Protein AF-A0A0D0CU64-F1 (afdb_monomer_lite)

Radius of gyration: 20.74 Å; chains: 1; bounding box: 41×48×49 Å

Sequence (141 aa):
MIINEVIQERYGKKAGTKEALSVYQKVVQQVVKNLMEEEWDEAEYTAAKWNLDCGPPNEVKARNAARYGQKVFCKFAQEMWRACGMQVVIMAGWKQEDSNTDNKCYYPSQQSGTSNLNNGSVMHQTSAATSSTPVDPPKTR

Organism: NCBI:txid930991

pLDDT: mean 70.62, std 20.49, range [29.77, 93.81]

Structure (mmCIF, N/CA/C/O backbone):
data_AF-A0A0D0CU64-F1
#
_entry.id   AF-A0A0D0CU64-F1
#
loop_
_atom_site.group_PDB
_atom_site.id
_atom_site.type_symbol
_atom_site.label_atom_id
_atom_site.label_alt_id
_atom_site.label_comp_id
_atom_site.label_asym_id
_atom_site.label_entity_id
_atom_site.label_seq_id
_atom_site.pdbx_PDB_ins_code
_atom_site.Cartn_x
_atom_site.Cartn_y
_atom_site.Cartn_z
_atom_site.occupancy
_atom_site.B_iso_or_equiv
_atom_site.auth_seq_id
_atom_site.auth_comp_id
_atom_site.auth_asym_id
_atom_site.auth_atom_id
_atom_site.pdbx_PDB_model_num
ATOM 1 N N . MET A 1 1 ? -2.554 10.862 16.026 1.00 68.44 1 MET A N 1
ATOM 2 C CA . MET A 1 1 ? -2.814 9.489 16.551 1.00 68.44 1 MET A CA 1
ATOM 3 C C . MET A 1 1 ? -1.916 8.460 15.853 1.00 68.44 1 MET A C 1
ATOM 5 O O . MET A 1 1 ? -1.847 8.486 14.630 1.00 68.44 1 MET A O 1
ATOM 9 N N . ILE A 1 2 ? -1.230 7.556 16.573 1.00 84.44 2 ILE A N 1
ATOM 10 C CA . ILE A 1 2 ? -0.277 6.596 15.970 1.00 84.44 2 ILE A CA 1
ATOM 11 C C . ILE A 1 2 ? -0.955 5.236 15.728 1.00 84.44 2 ILE A C 1
ATOM 13 O O . ILE A 1 2 ? -1.425 4.577 16.651 1.00 84.44 2 ILE A O 1
ATOM 17 N N . ILE A 1 3 ? -0.980 4.772 14.473 1.00 88.81 3 ILE A N 1
ATOM 18 C CA . ILE A 1 3 ? -1.693 3.545 14.051 1.00 88.81 3 ILE A CA 1
ATOM 19 C C . ILE A 1 3 ? -1.299 2.308 14.875 1.00 88.81 3 ILE A C 1
ATOM 21 O O . ILE A 1 3 ? -2.159 1.507 15.237 1.00 88.81 3 ILE A O 1
ATOM 25 N N . ASN A 1 4 ? -0.010 2.148 15.188 1.00 89.50 4 ASN A N 1
ATOM 26 C CA . ASN A 1 4 ? 0.478 1.001 15.957 1.00 89.50 4 ASN A CA 1
ATOM 27 C C . ASN A 1 4 ? -0.039 0.991 17.402 1.00 89.50 4 ASN A C 1
ATOM 29 O O . ASN A 1 4 ? -0.332 -0.085 17.919 1.00 89.50 4 ASN A O 1
ATOM 33 N N . GLU A 1 5 ? -0.204 2.161 18.022 1.00 89.88 5 GLU A N 1
ATOM 34 C CA . GLU A 1 5 ? -0.788 2.283 19.363 1.00 89.88 5 GLU A CA 1
ATOM 35 C C . GLU A 1 5 ? -2.251 1.846 19.332 1.00 89.88 5 GLU A C 1
ATOM 37 O O . GLU A 1 5 ? -2.658 0.987 20.105 1.00 89.88 5 GLU A O 1
ATOM 42 N N . VAL A 1 6 ? -3.015 2.302 18.335 1.00 88.88 6 VAL A N 1
ATOM 43 C CA . VAL A 1 6 ? -4.424 1.911 18.173 1.00 88.88 6 VAL A CA 1
ATOM 44 C C . VAL A 1 6 ? -4.576 0.405 17.924 1.00 88.88 6 VAL A C 1
ATOM 46 O O . VAL A 1 6 ? -5.511 -0.220 18.430 1.00 88.88 6 VAL A O 1
ATOM 49 N N . ILE A 1 7 ? -3.667 -0.205 17.158 1.00 91.94 7 ILE A N 1
ATOM 50 C CA . ILE A 1 7 ? -3.645 -1.660 16.938 1.00 91.94 7 ILE A CA 1
ATOM 51 C C . ILE A 1 7 ? -3.377 -2.404 18.253 1.00 91.94 7 ILE A C 1
ATOM 53 O O . ILE A 1 7 ? -4.038 -3.408 18.538 1.00 91.94 7 ILE A O 1
ATOM 57 N N . GLN A 1 8 ? -2.440 -1.916 19.061 1.00 91.62 8 GLN A N 1
ATOM 58 C CA . GLN A 1 8 ? -2.103 -2.535 20.335 1.00 91.62 8 GLN A CA 1
ATOM 59 C C . GLN A 1 8 ? -3.229 -2.369 21.363 1.00 91.62 8 GLN A C 1
ATOM 61 O O . GLN A 1 8 ? -3.647 -3.356 21.960 1.00 91.62 8 GLN A O 1
ATOM 66 N N . GLU A 1 9 ? -3.770 -1.166 21.525 1.00 91.81 9 GLU A N 1
ATOM 67 C CA . GLU A 1 9 ? -4.800 -0.853 22.520 1.00 91.81 9 GLU A CA 1
ATOM 68 C C . GLU A 1 9 ? -6.148 -1.501 22.206 1.00 91.81 9 GLU A C 1
ATOM 70 O O . GLU A 1 9 ? -6.787 -2.073 23.086 1.00 91.81 9 GLU A O 1
ATOM 75 N N . ARG A 1 10 ? -6.600 -1.436 20.947 1.00 89.56 10 ARG A N 1
ATOM 76 C CA . ARG A 1 10 ? -7.947 -1.908 20.583 1.00 89.56 10 ARG A CA 1
ATOM 77 C C . ARG A 1 10 ? -8.001 -3.374 20.195 1.00 89.56 10 ARG A C 1
ATOM 79 O O . ARG A 1 10 ? -9.066 -3.980 20.272 1.00 89.56 10 ARG A O 1
ATOM 86 N N . TYR A 1 11 ? -6.889 -3.927 19.723 1.00 89.88 11 TYR A N 1
ATOM 87 C CA . TYR A 1 11 ? -6.857 -5.288 19.195 1.00 89.88 11 TYR A CA 1
ATOM 88 C C . TYR A 1 11 ? -5.847 -6.190 19.908 1.00 89.88 11 TYR A C 1
ATOM 90 O O . TYR A 1 11 ? -5.788 -7.372 19.574 1.00 89.88 11 TYR A O 1
ATOM 98 N N . GLY A 1 12 ? -5.059 -5.676 20.861 1.00 91.06 12 GLY A N 1
ATOM 99 C CA . GLY A 1 12 ? -4.073 -6.463 21.613 1.00 91.06 12 GLY A CA 1
ATOM 100 C C . GLY A 1 12 ? -2.927 -6.996 20.752 1.00 91.06 12 GLY A C 1
ATOM 101 O O . GLY A 1 12 ? -2.254 -7.953 21.129 1.00 91.06 12 GLY A O 1
ATOM 102 N N . LYS A 1 13 ? -2.728 -6.432 19.556 1.00 93.19 13 LYS A N 1
ATOM 103 C CA . LYS A 1 13 ? -1.789 -6.955 18.560 1.00 93.19 13 LYS A CA 1
ATOM 104 C C . LYS A 1 13 ? -0.493 -6.165 18.596 1.00 93.19 13 LYS A C 1
ATOM 106 O O . LYS A 1 13 ? -0.497 -4.943 18.489 1.00 93.19 13 LYS A O 1
ATOM 111 N N . LYS A 1 14 ? 0.627 -6.873 18.718 1.00 91.44 14 LYS A N 1
ATOM 112 C CA . LYS A 1 14 ? 1.954 -6.257 18.746 1.00 91.44 14 LYS A CA 1
ATOM 113 C C . LYS A 1 14 ? 2.334 -5.736 17.358 1.00 91.44 14 LYS A C 1
ATOM 115 O O . LYS A 1 14 ? 2.158 -6.431 16.359 1.00 91.44 14 LYS A O 1
ATOM 120 N N . ALA A 1 15 ? 2.900 -4.534 17.299 1.00 86.12 15 ALA A N 1
ATOM 121 C CA . ALA A 1 15 ? 3.424 -3.979 16.057 1.00 86.12 15 ALA A CA 1
ATOM 122 C C . ALA A 1 15 ? 4.458 -4.920 15.406 1.00 86.12 15 ALA A C 1
ATOM 124 O O . ALA A 1 15 ? 5.250 -5.574 16.088 1.00 86.12 15 ALA A O 1
ATOM 125 N N . GLY A 1 16 ? 4.440 -4.990 14.074 1.00 84.06 16 GLY A N 1
ATOM 126 C CA . GLY A 1 16 ? 5.365 -5.819 13.295 1.00 84.06 16 GLY A CA 1
ATOM 127 C C . GLY A 1 16 ? 4.988 -7.300 13.176 1.00 84.06 16 GLY A C 1
ATOM 128 O O . GLY A 1 16 ? 5.715 -8.042 12.520 1.00 84.06 16 GLY A O 1
ATOM 129 N N . THR A 1 17 ? 3.866 -7.751 13.752 1.00 91.00 17 THR A N 1
ATOM 130 C CA . THR A 1 17 ? 3.394 -9.135 13.575 1.00 91.00 17 THR A CA 1
ATOM 131 C C . THR A 1 17 ? 2.384 -9.277 12.432 1.00 91.00 17 THR A C 1
ATOM 133 O O . THR A 1 17 ? 1.759 -8.312 11.978 1.00 91.00 17 THR A O 1
ATOM 136 N N . LYS A 1 18 ? 2.189 -10.514 11.959 1.00 91.50 18 LYS A N 1
ATOM 137 C CA . LYS A 1 18 ? 1.219 -10.834 10.898 1.00 91.50 18 LYS A CA 1
ATOM 138 C C . LYS A 1 18 ? -0.217 -10.518 11.331 1.00 91.50 18 LYS A C 1
ATOM 140 O O . LYS A 1 18 ? -1.047 -10.090 10.530 1.00 91.50 18 LYS A O 1
ATOM 145 N N . GLU A 1 19 ? -0.505 -10.687 12.613 1.00 90.69 19 GLU A N 1
ATOM 146 C CA . GLU A 1 19 ? -1.797 -10.395 13.215 1.00 90.69 19 GLU A CA 1
ATOM 147 C C . GLU A 1 19 ? -2.071 -8.890 13.195 1.00 90.69 19 GLU A C 1
ATOM 149 O O . GLU A 1 19 ? -3.197 -8.501 12.875 1.00 90.69 19 GLU A O 1
ATOM 154 N N . ALA A 1 20 ? -1.071 -8.041 13.462 1.00 89.88 20 ALA A N 1
ATOM 155 C CA . ALA A 1 20 ? -1.198 -6.587 13.339 1.00 89.88 20 ALA A CA 1
ATOM 156 C C . ALA A 1 20 ? -1.479 -6.158 11.892 1.00 89.88 20 ALA A C 1
ATOM 158 O O . ALA A 1 20 ? -2.386 -5.359 11.656 1.00 89.88 20 ALA A O 1
ATOM 159 N N . LEU A 1 21 ? -0.797 -6.763 10.912 1.00 90.81 21 LEU A N 1
ATOM 160 C CA . LEU A 1 21 ? -1.059 -6.503 9.490 1.00 90.81 21 LEU A CA 1
ATOM 161 C C . LEU A 1 21 ? -2.512 -6.803 9.096 1.00 90.81 21 LEU A C 1
ATOM 163 O O . LEU A 1 21 ? -3.104 -6.039 8.338 1.00 90.81 21 LEU A O 1
ATOM 167 N N . SER A 1 22 ? -3.121 -7.858 9.653 1.00 91.38 22 SER A N 1
ATOM 168 C CA . SER A 1 22 ? -4.514 -8.219 9.334 1.00 91.38 22 SER A CA 1
ATOM 169 C C . SER A 1 22 ? -5.556 -7.163 9.739 1.00 91.38 22 SER A C 1
ATOM 171 O O . SER A 1 22 ? -6.641 -7.136 9.167 1.00 91.38 22 SER A O 1
ATOM 173 N N . VAL A 1 23 ? -5.253 -6.293 10.712 1.00 93.81 23 VAL A N 1
ATOM 174 C CA . VAL A 1 23 ? -6.162 -5.216 11.169 1.00 93.81 23 VAL A CA 1
ATOM 175 C C . VAL A 1 23 ? -5.706 -3.824 10.755 1.00 93.81 23 VAL A C 1
ATOM 177 O O . VAL A 1 23 ? -6.462 -2.869 10.919 1.00 93.81 23 VAL A O 1
ATOM 180 N N . TYR A 1 24 ? -4.504 -3.704 10.192 1.00 91.00 24 TYR A N 1
ATOM 181 C CA . TYR A 1 24 ? -3.872 -2.429 9.878 1.00 91.00 24 TYR A CA 1
ATOM 182 C C . TYR A 1 24 ? -4.762 -1.534 9.011 1.00 91.00 24 TYR A C 1
ATOM 184 O O . TYR A 1 24 ? -5.063 -0.411 9.399 1.00 91.00 24 TYR A O 1
ATOM 192 N N . GLN A 1 25 ? -5.267 -2.052 7.886 1.00 91.38 25 GLN A N 1
ATOM 193 C CA . GLN A 1 25 ? -6.109 -1.269 6.971 1.00 91.38 25 GLN A CA 1
ATOM 194 C C . GLN A 1 25 ? -7.382 -0.741 7.640 1.00 91.38 25 GLN A C 1
ATOM 196 O O . GLN A 1 25 ? -7.753 0.410 7.432 1.00 91.38 25 GLN A O 1
ATOM 201 N N . LYS A 1 26 ? -8.022 -1.555 8.488 1.00 93.00 26 LYS A N 1
ATOM 202 C CA . LYS A 1 26 ? -9.220 -1.150 9.232 1.00 93.00 26 LYS A CA 1
ATOM 203 C C . LYS A 1 26 ? -8.912 -0.012 10.205 1.00 93.00 26 LYS A C 1
ATOM 205 O O . LYS A 1 26 ? -9.686 0.933 10.314 1.00 93.00 26 LYS A O 1
ATOM 210 N N . VAL A 1 27 ? -7.779 -0.099 10.900 1.00 92.44 27 VAL A N 1
ATOM 211 C CA . VAL A 1 27 ? -7.341 0.944 11.834 1.00 92.44 27 VAL A CA 1
ATOM 212 C C . VAL A 1 27 ? -6.987 2.228 11.098 1.00 92.44 27 VAL A C 1
ATOM 214 O O . VAL A 1 27 ? -7.432 3.288 11.519 1.00 92.44 27 VAL A O 1
ATOM 217 N N . VAL A 1 28 ? -6.266 2.142 9.978 1.00 91.06 28 VAL A N 1
ATOM 218 C CA . VAL A 1 28 ? -5.961 3.305 9.133 1.00 91.06 28 VAL A CA 1
ATOM 219 C C . VAL A 1 28 ? -7.244 4.006 8.703 1.00 91.06 28 VAL A C 1
ATOM 221 O O . VAL A 1 28 ? -7.371 5.203 8.918 1.00 91.06 28 VAL A O 1
ATOM 224 N N . GLN A 1 29 ? -8.227 3.272 8.177 1.00 90.69 29 GLN A N 1
ATOM 225 C CA . GLN A 1 29 ? -9.513 3.852 7.772 1.00 90.69 29 GLN A CA 1
ATOM 226 C C . GLN A 1 29 ? -10.231 4.552 8.931 1.00 90.69 29 GLN A C 1
ATOM 228 O O . GLN A 1 29 ? -10.804 5.622 8.749 1.00 90.69 29 GLN A O 1
ATOM 233 N N . GLN A 1 30 ? -10.194 3.960 10.126 1.00 90.75 30 GLN A N 1
ATOM 234 C CA . GLN A 1 30 ? -10.794 4.558 11.313 1.00 90.75 30 GLN A CA 1
ATOM 235 C C . GLN A 1 30 ? -10.070 5.839 11.746 1.00 90.75 30 GLN A C 1
ATOM 237 O O . GLN A 1 30 ? -10.736 6.809 12.090 1.00 90.75 30 GLN A O 1
ATOM 242 N N . VAL A 1 31 ? -8.734 5.829 11.751 1.00 88.75 31 VAL A N 1
ATOM 243 C CA . VAL A 1 31 ? -7.903 6.998 12.078 1.00 88.75 31 VAL A CA 1
ATOM 244 C C . VAL A 1 31 ? -8.227 8.122 11.104 1.00 88.75 31 VAL A C 1
ATOM 246 O O . VAL A 1 31 ? -8.671 9.177 11.529 1.00 88.75 31 VAL A O 1
ATOM 249 N N . VAL A 1 32 ? -8.106 7.835 9.807 1.00 88.56 32 VAL A N 1
ATOM 250 C CA . VAL A 1 32 ? -8.313 8.770 8.696 1.00 88.56 32 VAL A CA 1
ATOM 251 C C . VAL A 1 32 ? -9.696 9.422 8.735 1.00 88.56 32 VAL A C 1
ATOM 253 O O . VAL A 1 32 ? -9.823 10.616 8.496 1.00 88.56 32 VAL A O 1
ATOM 256 N N . LYS A 1 33 ? -10.742 8.663 9.081 1.00 88.50 33 LYS A N 1
ATOM 257 C CA . LYS A 1 33 ? -12.112 9.188 9.172 1.00 88.50 33 LYS A CA 1
ATOM 258 C C . LYS A 1 33 ? -12.303 10.221 10.293 1.00 88.50 33 LYS A C 1
ATOM 260 O O . LYS A 1 33 ? 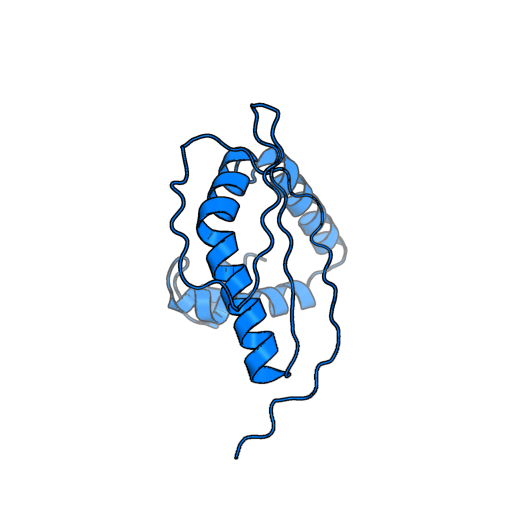-13.236 11.012 10.215 1.00 88.50 33 LYS A O 1
ATOM 265 N N . ASN A 1 34 ? -11.466 10.183 11.327 1.00 87.06 34 ASN A N 1
ATOM 266 C CA . ASN A 1 34 ? -11.587 11.038 12.508 1.00 87.06 34 ASN A CA 1
ATOM 267 C C . ASN A 1 34 ? -10.524 12.146 12.557 1.00 87.06 34 ASN A C 1
ATOM 269 O O . ASN A 1 34 ? -10.422 12.803 13.588 1.00 87.06 34 ASN A O 1
ATOM 273 N N . LEU A 1 35 ? -9.722 12.313 11.500 1.00 87.25 35 LEU A N 1
ATOM 274 C CA . LEU A 1 35 ? -8.717 13.372 11.440 1.00 87.25 35 LEU A CA 1
ATOM 275 C C . LEU A 1 35 ? -9.387 14.736 11.261 1.00 87.25 35 LEU A C 1
ATOM 277 O O . LEU A 1 35 ? -10.296 14.885 10.438 1.00 87.25 35 LEU A O 1
ATOM 281 N N . MET A 1 36 ? -8.907 15.717 12.018 1.00 89.38 36 MET A N 1
ATOM 282 C CA . MET A 1 36 ? -9.249 17.130 11.841 1.00 89.38 36 MET A CA 1
ATOM 283 C C . MET A 1 36 ? -8.476 17.730 10.656 1.00 89.38 36 MET A C 1
ATOM 285 O O . MET A 1 36 ? -7.486 17.157 10.207 1.00 89.38 36 MET A O 1
ATOM 289 N N . GLU A 1 37 ? -8.912 18.886 10.148 1.00 88.06 37 GLU A N 1
ATOM 290 C CA . GLU A 1 37 ? -8.277 19.567 9.002 1.00 88.06 37 GLU A CA 1
ATOM 291 C C . GLU A 1 37 ? -6.779 19.835 9.240 1.00 88.06 37 GLU A C 1
ATOM 293 O O . GLU A 1 37 ? -5.948 19.513 8.400 1.00 88.06 37 GLU A O 1
ATOM 298 N N . GLU A 1 38 ? -6.415 20.269 10.447 1.00 88.69 38 GLU A N 1
ATOM 299 C CA . GLU A 1 38 ? -5.019 20.499 10.847 1.00 88.69 38 GLU A CA 1
ATOM 300 C C . GLU A 1 38 ? -4.174 19.209 10.819 1.00 88.69 38 GLU A C 1
ATOM 302 O O . GLU A 1 38 ? -3.016 19.216 10.400 1.00 88.69 38 GLU A O 1
ATOM 307 N N . GLU A 1 39 ? -4.751 18.076 11.237 1.00 87.69 39 GLU A N 1
ATOM 308 C CA . GLU A 1 39 ? -4.069 16.776 11.212 1.00 87.69 39 GLU A CA 1
ATOM 309 C C . GLU A 1 39 ? -3.954 16.219 9.786 1.00 87.69 39 GLU A C 1
ATOM 311 O O . GLU A 1 39 ? -3.023 15.468 9.485 1.00 87.69 39 GLU A O 1
ATOM 316 N N . TRP A 1 40 ? -4.895 16.572 8.906 1.00 89.81 40 TRP A N 1
ATOM 317 C CA . TRP A 1 40 ? -4.826 16.259 7.483 1.00 89.81 40 TRP A CA 1
ATOM 318 C C . TRP A 1 40 ? -3.686 17.005 6.799 1.00 89.81 40 TRP A C 1
ATOM 320 O O . TRP A 1 40 ? -2.902 16.363 6.100 1.00 89.81 40 TRP A O 1
ATOM 330 N N . ASP A 1 41 ? -3.547 18.305 7.057 1.00 90.62 41 ASP A N 1
ATOM 331 C CA . ASP A 1 41 ? -2.457 19.120 6.516 1.00 90.62 41 ASP A CA 1
ATOM 332 C C . ASP A 1 41 ? -1.088 18.607 6.992 1.00 90.62 41 ASP A C 1
ATOM 334 O O . ASP A 1 41 ? -0.149 18.469 6.202 1.00 90.62 41 ASP A O 1
ATOM 338 N N . GLU A 1 42 ? -0.966 18.245 8.275 1.00 90.31 42 GLU A N 1
ATOM 339 C CA . GLU A 1 42 ? 0.262 17.649 8.812 1.00 90.31 42 GLU A CA 1
ATOM 340 C C . GLU A 1 42 ? 0.548 16.271 8.192 1.00 90.31 42 GLU A C 1
ATOM 342 O O . GLU A 1 42 ? 1.701 15.954 7.867 1.00 90.31 42 GLU A O 1
ATOM 347 N N . ALA A 1 43 ? -0.484 15.444 7.997 1.00 86.94 43 ALA A N 1
ATOM 348 C CA . ALA A 1 43 ? -0.348 14.144 7.351 1.00 86.94 43 ALA A CA 1
ATOM 349 C C . ALA A 1 43 ? 0.065 14.283 5.878 1.00 86.94 43 ALA A C 1
ATOM 351 O O . ALA A 1 43 ? 0.927 13.528 5.420 1.00 86.94 43 ALA A O 1
ATOM 352 N N . GLU A 1 44 ? -0.493 15.251 5.149 1.00 89.06 44 GLU A N 1
ATOM 353 C CA . GLU A 1 44 ? -0.125 15.548 3.766 1.00 89.06 44 GLU A CA 1
ATOM 354 C C . GLU A 1 44 ? 1.314 16.061 3.679 1.00 89.06 44 GLU A C 1
ATOM 356 O O . GLU A 1 44 ? 2.114 15.512 2.915 1.00 89.06 44 GLU A O 1
ATOM 361 N N . TYR A 1 45 ? 1.690 17.028 4.520 1.00 91.31 45 TYR A N 1
ATOM 362 C CA . TYR A 1 45 ? 3.063 17.522 4.615 1.00 91.31 45 TYR A CA 1
ATOM 363 C C . TYR A 1 45 ? 4.050 16.391 4.928 1.00 91.31 45 TYR A C 1
ATOM 365 O O . TYR A 1 45 ? 5.092 16.252 4.280 1.00 91.31 45 TYR A O 1
ATOM 373 N N . THR A 1 46 ? 3.705 15.530 5.885 1.00 87.06 46 THR A N 1
ATOM 374 C CA . THR A 1 46 ? 4.526 14.377 6.262 1.00 87.06 46 THR A CA 1
ATOM 375 C C . THR A 1 46 ? 4.640 13.380 5.115 1.00 87.06 46 THR A C 1
ATOM 377 O O . THR A 1 46 ? 5.737 12.893 4.843 1.00 87.06 46 THR A O 1
ATOM 380 N N . ALA A 1 47 ? 3.547 13.086 4.410 1.00 86.06 47 ALA A N 1
ATOM 381 C CA . ALA A 1 47 ? 3.553 12.192 3.258 1.00 86.06 47 ALA A CA 1
ATOM 382 C C . ALA A 1 47 ? 4.393 12.762 2.106 1.00 86.06 47 ALA A C 1
ATOM 384 O O . ALA A 1 47 ? 5.193 12.035 1.515 1.00 86.06 47 ALA A O 1
ATOM 385 N N . ALA A 1 48 ? 4.265 14.058 1.817 1.00 86.88 48 ALA A N 1
ATOM 386 C CA . ALA A 1 48 ? 5.059 14.754 0.811 1.00 86.88 48 ALA A CA 1
ATOM 387 C C . ALA A 1 48 ? 6.555 14.701 1.151 1.00 86.88 48 ALA A C 1
ATOM 389 O O . ALA A 1 48 ? 7.365 14.291 0.317 1.00 86.88 48 ALA A O 1
ATOM 390 N N . LYS A 1 49 ? 6.911 15.006 2.404 1.00 88.44 49 LYS A N 1
ATOM 391 C CA . LYS A 1 49 ? 8.286 14.910 2.903 1.00 88.44 49 LYS A CA 1
ATOM 392 C C . LYS A 1 49 ? 8.825 13.484 2.826 1.00 88.44 49 LYS A C 1
ATOM 394 O O . LYS A 1 49 ? 9.940 13.272 2.366 1.00 88.44 49 LYS A O 1
ATOM 399 N N . TRP A 1 50 ? 8.035 12.484 3.214 1.00 85.12 50 TRP A N 1
ATOM 400 C CA . TRP A 1 50 ? 8.432 11.081 3.089 1.00 85.12 50 TRP A CA 1
ATOM 401 C C . TRP A 1 50 ? 8.666 10.673 1.638 1.00 85.12 50 TRP A C 1
ATOM 403 O O . TRP A 1 50 ? 9.637 9.977 1.348 1.00 85.12 50 TRP A O 1
ATOM 413 N N . ASN A 1 51 ? 7.802 11.106 0.724 1.00 79.12 51 ASN A N 1
ATOM 414 C CA . ASN A 1 51 ? 7.938 10.797 -0.694 1.00 79.12 51 ASN A CA 1
ATOM 415 C C . ASN A 1 51 ? 9.186 11.431 -1.318 1.00 79.12 51 ASN A C 1
ATOM 417 O O . ASN A 1 51 ? 9.759 10.824 -2.227 1.00 79.12 51 ASN A O 1
ATOM 421 N N . LEU A 1 52 ? 9.602 12.597 -0.817 1.00 79.06 52 LEU A N 1
ATOM 422 C CA . LEU A 1 52 ? 10.786 13.314 -1.276 1.00 79.06 52 LEU A CA 1
ATOM 423 C C . LEU A 1 52 ? 12.082 12.790 -0.633 1.00 79.06 52 LEU A C 1
ATOM 425 O O . LEU A 1 52 ? 13.019 12.449 -1.351 1.00 79.06 52 LEU A O 1
ATOM 429 N N . ASP A 1 53 ? 12.112 12.667 0.697 1.00 76.75 53 ASP A N 1
ATOM 430 C CA . ASP A 1 53 ? 13.361 12.571 1.468 1.00 76.75 53 ASP A CA 1
ATOM 431 C C . ASP A 1 53 ? 13.598 11.205 2.129 1.00 76.75 53 ASP A C 1
ATOM 433 O O . ASP A 1 53 ? 14.734 10.856 2.444 1.00 76.75 53 ASP A O 1
ATOM 437 N N . CYS A 1 54 ? 12.542 10.432 2.404 1.00 75.19 54 CYS A N 1
ATOM 438 C CA . CYS A 1 54 ? 12.630 9.231 3.257 1.00 75.19 54 CYS A CA 1
ATOM 439 C C . CYS A 1 54 ? 12.169 7.940 2.565 1.00 75.19 54 CYS A C 1
ATOM 441 O O . CYS A 1 54 ? 12.279 6.846 3.124 1.00 75.19 54 CYS A O 1
ATOM 443 N N . GLY A 1 55 ? 11.639 8.048 1.348 1.00 73.44 55 GLY A N 1
ATOM 444 C CA . GLY A 1 55 ? 11.248 6.910 0.538 1.00 73.44 55 GLY A CA 1
ATOM 445 C C . GLY A 1 55 ? 12.467 6.094 0.095 1.00 73.44 55 GLY A C 1
ATOM 446 O O . GLY A 1 55 ? 13.580 6.614 0.024 1.00 73.44 55 GLY A O 1
ATOM 447 N N . PRO A 1 56 ? 12.285 4.810 -0.261 1.00 76.75 56 PRO A N 1
ATOM 448 C CA . PRO A 1 56 ? 13.371 4.034 -0.842 1.00 76.75 56 PRO A CA 1
ATOM 449 C C . PRO A 1 56 ? 13.931 4.750 -2.08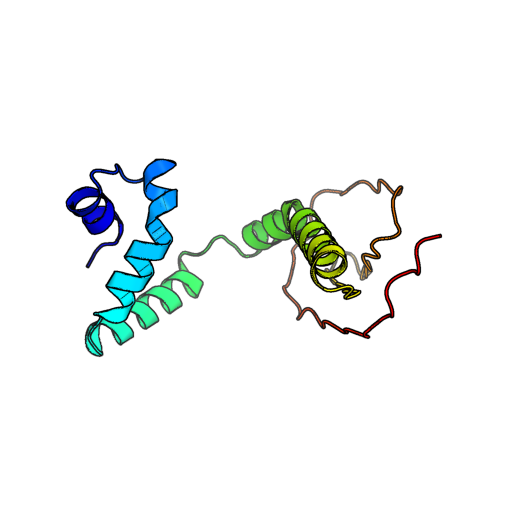4 1.00 76.75 56 PRO A C 1
ATOM 451 O O . PRO A 1 56 ? 13.129 5.292 -2.857 1.00 76.75 56 PRO A O 1
ATOM 454 N N . PRO A 1 57 ? 15.258 4.723 -2.317 1.00 82.00 57 PRO A N 1
ATOM 455 C CA . PRO A 1 57 ? 15.856 5.316 -3.507 1.00 82.00 57 PRO A CA 1
ATOM 456 C C . PRO A 1 57 ? 15.156 4.844 -4.782 1.00 82.00 57 PRO A C 1
ATOM 458 O O . PRO A 1 57 ? 14.679 3.704 -4.846 1.00 82.00 57 PRO A O 1
ATOM 461 N N . ASN A 1 58 ? 15.117 5.691 -5.812 1.00 75.69 58 ASN A N 1
ATOM 462 C CA . ASN A 1 58 ? 14.438 5.364 -7.070 1.00 75.69 58 ASN A CA 1
ATOM 463 C C . ASN A 1 58 ? 14.943 4.044 -7.673 1.00 75.69 58 ASN A C 1
ATOM 465 O O . ASN A 1 58 ? 14.135 3.237 -8.124 1.00 75.69 58 ASN A O 1
ATOM 469 N N . GLU A 1 59 ? 16.239 3.750 -7.562 1.00 75.56 59 GLU A N 1
ATOM 470 C CA . GLU A 1 59 ? 16.822 2.465 -7.968 1.00 75.56 59 GLU A CA 1
ATOM 471 C C . GLU A 1 59 ? 16.280 1.267 -7.173 1.00 75.56 59 GLU A C 1
ATOM 473 O O . GLU A 1 59 ? 16.052 0.189 -7.720 1.00 75.56 59 GLU A O 1
ATOM 478 N N . VAL A 1 60 ? 16.027 1.435 -5.873 1.00 78.81 60 VAL A N 1
ATOM 479 C CA . VAL A 1 60 ? 15.462 0.375 -5.028 1.00 78.81 60 VAL A CA 1
ATOM 480 C C . VAL A 1 60 ? 13.998 0.135 -5.386 1.00 78.81 60 VAL A C 1
ATOM 482 O O . VAL A 1 60 ? 13.584 -1.022 -5.508 1.00 78.81 60 VAL A O 1
ATOM 485 N N . LYS A 1 61 ? 13.222 1.207 -5.600 1.00 77.81 61 LYS A N 1
ATOM 486 C CA . LYS A 1 61 ? 11.832 1.127 -6.085 1.00 77.81 61 LYS A CA 1
ATOM 487 C C . LYS A 1 61 ? 11.782 0.425 -7.441 1.00 77.81 61 LYS A C 1
ATOM 489 O O . LYS A 1 61 ? 11.020 -0.525 -7.612 1.00 77.81 61 LYS A O 1
ATOM 494 N N . ALA A 1 62 ? 12.667 0.825 -8.347 1.00 74.94 62 ALA A N 1
ATOM 495 C CA . ALA A 1 62 ? 12.831 0.237 -9.660 1.00 74.94 62 ALA A CA 1
ATOM 496 C C . ALA A 1 62 ? 13.146 -1.254 -9.622 1.00 74.94 62 ALA A C 1
ATOM 498 O O . ALA A 1 62 ? 12.439 -2.058 -10.225 1.00 74.94 62 ALA A O 1
ATOM 499 N N . ARG A 1 63 ? 14.174 -1.638 -8.865 1.00 79.06 63 ARG A N 1
ATOM 500 C CA . ARG A 1 63 ? 14.585 -3.033 -8.710 1.00 79.06 63 ARG A CA 1
ATOM 501 C C . ARG A 1 63 ? 13.459 -3.883 -8.132 1.00 79.06 63 ARG A C 1
ATOM 503 O O . ARG A 1 63 ? 13.234 -5.000 -8.590 1.00 79.06 63 ARG A O 1
ATOM 510 N N . ASN A 1 64 ? 12.738 -3.368 -7.138 1.00 79.56 64 ASN A N 1
ATOM 511 C CA . ASN A 1 64 ? 11.611 -4.081 -6.544 1.00 79.56 64 ASN A CA 1
ATOM 512 C C . ASN A 1 64 ? 10.459 -4.241 -7.539 1.00 79.56 64 ASN A C 1
ATOM 514 O O . ASN A 1 64 ? 9.896 -5.329 -7.648 1.00 79.56 64 ASN A O 1
ATOM 518 N N . ALA A 1 65 ? 10.132 -3.200 -8.297 1.00 75.38 65 ALA A N 1
ATOM 519 C CA . ALA A 1 65 ? 9.098 -3.273 -9.315 1.00 75.38 65 ALA A CA 1
ATOM 520 C C . ALA A 1 65 ? 9.509 -4.177 -10.495 1.00 75.38 65 ALA A C 1
ATOM 522 O O . ALA A 1 65 ? 8.673 -4.921 -10.994 1.00 75.38 65 ALA A O 1
ATOM 523 N N . ALA A 1 66 ? 10.786 -4.228 -10.880 1.00 74.88 66 ALA A N 1
ATOM 524 C CA . ALA A 1 66 ? 11.280 -5.184 -11.874 1.00 74.88 66 ALA A CA 1
ATOM 525 C C . ALA A 1 66 ? 11.189 -6.629 -11.356 1.00 74.88 66 ALA A C 1
ATOM 527 O O . ALA A 1 66 ? 10.738 -7.529 -12.060 1.00 74.88 66 ALA A O 1
ATOM 528 N N . ARG A 1 67 ? 11.562 -6.849 -10.089 1.00 79.19 67 ARG A N 1
ATOM 529 C CA . ARG A 1 67 ? 11.583 -8.180 -9.471 1.00 79.19 67 ARG A CA 1
ATOM 530 C C . ARG A 1 67 ? 10.191 -8.738 -9.182 1.00 79.19 67 ARG A C 1
ATOM 532 O O . ARG A 1 67 ? 9.980 -9.943 -9.293 1.00 79.19 67 ARG A O 1
ATOM 539 N N . TYR A 1 68 ? 9.256 -7.886 -8.768 1.00 76.94 68 TYR A N 1
ATOM 540 C CA . TYR A 1 68 ? 7.946 -8.319 -8.274 1.00 76.94 68 TYR A CA 1
ATOM 541 C C . TYR A 1 68 ? 6.773 -7.857 -9.142 1.00 76.94 68 TYR A C 1
ATOM 543 O O . TYR A 1 68 ? 5.721 -8.496 -9.110 1.00 76.94 68 TYR A O 1
ATOM 551 N N . GLY A 1 69 ? 6.941 -6.801 -9.941 1.00 77.88 69 GLY A N 1
ATOM 552 C CA . GLY A 1 69 ? 5.874 -6.198 -10.741 1.00 77.88 69 GLY A CA 1
ATOM 553 C C . GLY A 1 69 ? 5.283 -7.171 -11.748 1.00 77.88 69 GLY A C 1
ATOM 554 O O . GLY A 1 69 ? 4.069 -7.327 -11.781 1.00 77.88 69 GLY A O 1
ATOM 555 N N . GLN A 1 70 ? 6.116 -7.930 -12.470 1.00 77.06 70 GLN A N 1
ATOM 556 C CA . GLN A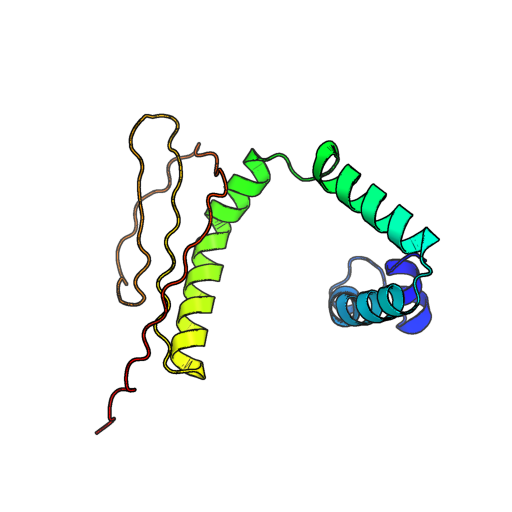 1 70 ? 5.631 -8.922 -13.439 1.00 77.06 70 GLN A CA 1
ATOM 557 C C . GLN A 1 70 ? 4.662 -9.927 -12.800 1.00 77.06 70 GLN A C 1
ATOM 559 O O . GLN A 1 70 ? 3.588 -10.185 -13.338 1.00 77.06 70 GLN A O 1
ATOM 564 N N . LYS A 1 71 ? 5.002 -10.472 -11.625 1.00 80.56 71 LYS A N 1
ATOM 565 C CA . LYS A 1 71 ? 4.146 -11.446 -10.932 1.00 80.56 71 LYS A CA 1
ATOM 566 C C . LYS A 1 71 ? 2.803 -10.833 -10.534 1.00 80.56 71 LYS A C 1
ATOM 568 O O . LYS A 1 71 ? 1.776 -11.504 -10.621 1.00 80.56 71 LYS A O 1
ATOM 573 N N . VAL A 1 72 ? 2.815 -9.573 -10.103 1.00 79.94 72 VAL A N 1
ATOM 574 C CA . VAL A 1 72 ? 1.604 -8.830 -9.739 1.00 79.94 72 VAL A CA 1
ATOM 575 C C . VAL A 1 72 ? 0.747 -8.560 -10.978 1.00 79.94 72 VAL A C 1
ATOM 577 O O . VAL A 1 72 ? -0.443 -8.863 -10.960 1.00 79.94 72 VAL A O 1
ATOM 580 N N . PHE A 1 73 ? 1.350 -8.084 -12.069 1.00 82.06 73 PHE A N 1
ATOM 581 C CA . PHE A 1 73 ? 0.672 -7.789 -13.333 1.00 82.06 73 PHE A CA 1
ATOM 582 C C . PHE A 1 73 ? 0.036 -9.031 -13.956 1.00 82.06 73 PHE A C 1
ATOM 584 O O . PHE A 1 73 ? -1.145 -9.008 -14.299 1.00 82.06 73 PHE A O 1
ATOM 591 N N . CYS A 1 74 ? 0.773 -10.143 -14.023 1.00 81.12 74 CYS A N 1
ATOM 592 C CA . CYS A 1 74 ? 0.239 -11.403 -14.532 1.00 81.12 74 CYS A CA 1
ATOM 593 C C . CYS A 1 74 ? -0.947 -11.887 -13.695 1.00 81.12 74 CYS A C 1
ATOM 595 O O . CYS A 1 74 ? -1.968 -12.285 -14.251 1.00 81.12 74 CYS A O 1
ATOM 597 N N . LYS A 1 75 ? -0.838 -11.827 -12.361 1.00 85.69 75 LYS A N 1
ATOM 598 C CA . LYS A 1 75 ? -1.930 -12.253 -11.481 1.00 85.69 75 LYS A CA 1
ATOM 599 C C . LYS A 1 75 ? -3.161 -11.361 -11.644 1.00 85.69 75 LYS A C 1
ATOM 601 O O . LYS A 1 75 ? -4.269 -11.875 -11.700 1.00 85.69 75 LYS A O 1
ATOM 606 N N . PHE A 1 76 ? -2.974 -10.050 -11.766 1.00 83.62 76 PHE A N 1
ATOM 607 C CA . PHE A 1 76 ? -4.071 -9.119 -12.013 1.00 83.62 76 PHE A CA 1
ATOM 608 C C . PHE A 1 76 ? -4.787 -9.413 -13.337 1.00 83.62 76 PHE A C 1
ATOM 610 O O . PHE A 1 76 ? -6.001 -9.588 -13.340 1.00 83.62 76 PHE A O 1
ATOM 617 N N . ALA A 1 77 ? -4.050 -9.546 -14.445 1.00 83.38 77 ALA A N 1
ATOM 618 C CA . ALA A 1 77 ? -4.643 -9.854 -15.747 1.00 83.38 77 ALA A CA 1
ATOM 619 C C . ALA A 1 77 ? -5.387 -11.204 -15.744 1.00 83.38 77 ALA A C 1
ATOM 621 O O . ALA A 1 77 ? -6.473 -11.316 -16.312 1.00 83.38 77 ALA A O 1
ATOM 622 N N . GLN A 1 78 ? -4.843 -12.215 -15.057 1.00 84.00 78 GLN A N 1
ATOM 623 C CA . GLN A 1 78 ? -5.503 -13.512 -14.880 1.00 84.00 78 GLN A CA 1
ATOM 624 C C . GLN A 1 78 ? -6.808 -13.397 -14.093 1.00 84.00 78 GLN A C 1
ATOM 626 O O . GLN A 1 78 ? -7.812 -13.976 -14.500 1.00 84.00 78 GLN A O 1
ATOM 631 N N . GLU A 1 79 ? -6.815 -12.664 -12.982 1.00 87.62 79 GLU A N 1
ATOM 632 C CA . GLU A 1 79 ? -8.028 -12.480 -12.184 1.00 87.62 79 GLU A CA 1
ATOM 633 C C . GLU A 1 79 ? -9.085 -11.668 -12.945 1.00 87.62 79 GLU A C 1
ATOM 635 O O . GLU A 1 79 ? -10.255 -12.032 -12.911 1.00 87.62 79 GLU A O 1
ATOM 640 N N . MET A 1 80 ? -8.694 -10.654 -13.722 1.00 87.81 80 MET A N 1
ATOM 641 C CA . MET A 1 80 ? -9.624 -9.897 -14.574 1.00 87.81 80 MET A CA 1
ATOM 642 C C . MET A 1 80 ? -10.257 -10.765 -15.669 1.00 87.81 80 MET A C 1
ATOM 644 O O . MET A 1 80 ? -11.461 -10.665 -15.920 1.00 87.81 80 MET A O 1
ATOM 648 N N . TRP A 1 81 ? -9.482 -11.673 -16.269 1.00 84.69 81 TRP A N 1
ATOM 649 C CA . TRP A 1 81 ? -10.023 -12.656 -17.206 1.00 84.69 81 TRP A CA 1
ATOM 650 C C . TRP A 1 81 ? -10.979 -13.633 -16.514 1.00 84.69 81 TRP A C 1
ATOM 652 O O . TRP A 1 81 ? -12.084 -13.865 -16.994 1.00 84.69 81 TRP A O 1
ATOM 662 N N . ARG A 1 82 ? -10.583 -14.189 -15.364 1.00 86.25 82 ARG A N 1
ATOM 663 C CA . ARG A 1 82 ? -11.364 -15.220 -14.662 1.00 86.25 82 ARG A CA 1
ATOM 664 C C . ARG A 1 82 ? -12.652 -14.685 -14.044 1.00 86.25 82 ARG A C 1
ATOM 666 O O . ARG A 1 82 ? -13.671 -15.360 -14.123 1.00 86.25 82 ARG A O 1
ATOM 673 N N . ALA A 1 83 ? -12.596 -13.523 -13.402 1.00 88.38 83 ALA A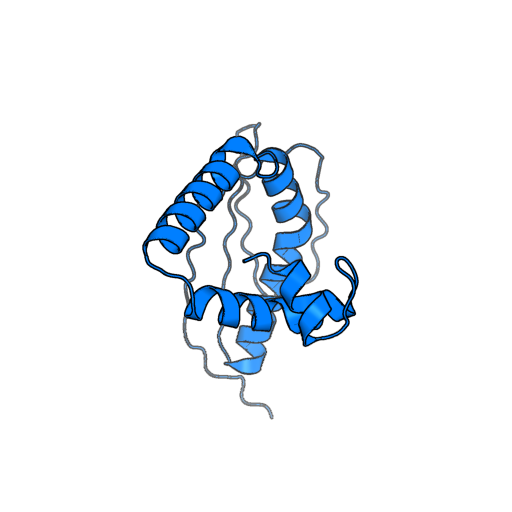 N 1
ATOM 674 C CA . ALA A 1 83 ? -13.725 -12.960 -12.668 1.00 88.38 83 ALA A CA 1
ATOM 675 C C . ALA A 1 83 ? -14.684 -12.184 -13.577 1.00 88.38 83 ALA A C 1
ATOM 677 O O . ALA A 1 83 ? -15.889 -12.192 -13.337 1.00 88.38 83 ALA A O 1
ATOM 678 N N . CYS A 1 84 ? -14.156 -11.524 -14.612 1.00 85.31 84 CYS A N 1
ATOM 679 C CA . CYS A 1 84 ? -14.915 -10.555 -15.401 1.00 85.31 84 CYS A CA 1
ATOM 680 C C . CYS A 1 84 ? -14.915 -10.842 -16.911 1.00 85.31 84 CYS A C 1
ATOM 682 O O . CYS A 1 84 ? -15.489 -10.056 -17.658 1.00 85.31 84 CYS A O 1
ATOM 684 N N . GLY A 1 85 ? -14.246 -11.902 -17.389 1.00 83.31 85 GLY A N 1
ATOM 685 C CA . GLY A 1 85 ? -14.083 -12.164 -18.828 1.00 83.31 85 GLY A CA 1
ATOM 686 C C . GLY A 1 85 ? -13.271 -11.088 -19.560 1.00 83.31 85 GLY A C 1
ATOM 687 O O . GLY A 1 85 ? -13.302 -11.008 -20.784 1.00 83.31 85 GLY A O 1
ATOM 688 N N . MET A 1 86 ? -12.556 -10.227 -18.827 1.00 86.62 86 MET A N 1
ATOM 689 C CA . MET A 1 86 ? -11.881 -9.065 -19.397 1.00 86.62 86 MET A CA 1
ATOM 690 C C . MET A 1 86 ? -10.446 -9.408 -19.779 1.00 86.62 86 MET A C 1
ATOM 692 O O . MET A 1 86 ? -9.657 -9.851 -18.944 1.00 86.62 86 MET A O 1
ATOM 696 N N . GLN A 1 87 ? -10.084 -9.150 -21.034 1.00 83.12 87 GLN A N 1
ATOM 697 C CA . GLN A 1 87 ? -8.689 -9.191 -21.455 1.00 83.12 87 GLN A CA 1
ATOM 698 C C . GLN A 1 87 ? -8.012 -7.874 -21.087 1.00 83.12 87 GLN A C 1
ATOM 700 O O . GLN A 1 87 ? -8.422 -6.802 -21.526 1.00 83.12 87 GLN A O 1
ATOM 705 N N . VAL A 1 88 ? -6.968 -7.970 -20.267 1.00 78.19 88 VAL A N 1
ATOM 706 C CA . VAL A 1 88 ? -6.146 -6.831 -19.861 1.00 78.19 88 VAL A CA 1
ATOM 707 C C . VAL A 1 88 ? -4.757 -7.013 -20.450 1.00 78.19 88 VAL A C 1
ATOM 709 O O . VAL A 1 88 ? -4.080 -7.999 -20.157 1.00 78.19 88 VAL A O 1
ATOM 712 N N . VAL A 1 89 ? -4.325 -6.043 -21.253 1.00 77.31 89 VAL A N 1
ATOM 713 C CA . VAL A 1 89 ? -2.946 -5.949 -21.741 1.00 77.31 89 VAL A CA 1
ATOM 714 C C . VAL A 1 89 ? -2.211 -4.922 -20.891 1.00 77.31 89 VAL A C 1
ATOM 716 O O . VAL A 1 89 ? -2.647 -3.778 -20.771 1.00 77.31 89 VAL A O 1
ATOM 719 N N . ILE A 1 90 ? -1.096 -5.337 -20.290 1.00 77.62 90 ILE A N 1
ATOM 720 C CA . ILE A 1 90 ? -0.239 -4.464 -19.484 1.00 77.62 90 ILE A CA 1
ATOM 721 C C . ILE A 1 90 ? 1.058 -4.257 -20.253 1.00 77.62 90 ILE A C 1
ATOM 723 O O . ILE A 1 90 ? 1.834 -5.196 -20.450 1.00 77.62 90 ILE A O 1
ATOM 727 N N . MET A 1 91 ? 1.284 -3.018 -20.683 1.00 72.56 91 MET A N 1
ATOM 728 C CA . MET A 1 91 ? 2.558 -2.593 -21.250 1.00 72.56 91 MET A CA 1
ATOM 729 C C . MET A 1 91 ? 3.423 -1.997 -20.145 1.00 72.56 91 MET A C 1
ATOM 731 O O . MET A 1 91 ? 2.982 -1.107 -19.417 1.00 72.56 91 MET A O 1
ATOM 735 N N . ALA A 1 92 ? 4.653 -2.487 -20.032 1.00 67.81 92 ALA A N 1
ATOM 736 C CA . ALA A 1 92 ? 5.672 -1.908 -19.173 1.00 67.81 92 ALA A CA 1
ATOM 737 C C . ALA A 1 92 ? 6.875 -1.542 -20.047 1.00 67.81 92 ALA A C 1
ATOM 739 O O . ALA A 1 92 ? 7.432 -2.405 -20.724 1.00 67.81 92 ALA A O 1
ATOM 740 N N . GLY A 1 93 ? 7.240 -0.261 -20.049 1.00 60.91 93 GLY A N 1
ATOM 741 C CA . GLY A 1 93 ? 8.448 0.235 -20.700 1.00 60.91 93 GLY A CA 1
ATOM 742 C C . GLY A 1 93 ? 9.544 0.473 -19.668 1.00 60.91 93 GLY A C 1
ATOM 743 O O . GLY A 1 93 ? 9.277 1.001 -18.587 1.00 60.91 93 GLY A O 1
ATOM 744 N N . TRP A 1 94 ? 10.775 0.094 -19.994 1.00 62.50 94 TRP A N 1
ATOM 745 C CA . TRP A 1 94 ? 11.961 0.413 -19.202 1.00 62.50 94 TRP A CA 1
ATOM 746 C C . TRP A 1 94 ? 13.028 1.033 -20.100 1.00 62.50 94 TRP A C 1
ATOM 748 O O . TRP A 1 94 ? 13.298 0.551 -21.200 1.00 62.50 94 TRP A O 1
ATOM 758 N N . LYS A 1 95 ? 13.641 2.118 -19.622 1.00 48.53 95 LYS A N 1
ATOM 759 C CA . LYS A 1 95 ? 14.806 2.714 -20.271 1.00 48.53 95 LYS A CA 1
ATOM 760 C C . LYS A 1 95 ? 16.036 1.915 -19.844 1.00 48.53 95 LYS A C 1
ATOM 762 O O . LYS A 1 95 ? 16.412 1.937 -18.674 1.00 48.53 95 LYS A O 1
ATOM 767 N N . GLN A 1 96 ? 16.632 1.187 -20.779 1.00 49.88 96 GLN A N 1
ATOM 768 C CA . GLN A 1 96 ? 17.949 0.590 -20.586 1.00 49.88 96 GLN A CA 1
ATOM 769 C C . GLN A 1 96 ? 18.998 1.705 -20.721 1.00 49.88 96 GLN A C 1
ATOM 771 O O . GLN A 1 96 ? 18.853 2.577 -21.579 1.00 49.88 96 GLN A O 1
ATOM 776 N N . GLU A 1 97 ? 20.013 1.722 -19.854 1.00 49.56 97 GLU A N 1
ATOM 777 C CA . GLU A 1 97 ? 21.105 2.712 -19.917 1.00 49.56 97 GLU A CA 1
ATOM 778 C C . GLU A 1 97 ? 21.839 2.642 -21.274 1.00 49.56 97 GLU A C 1
ATOM 780 O O . GLU A 1 97 ? 22.249 3.664 -21.820 1.00 49.56 97 GLU A O 1
ATOM 785 N N . ASP A 1 98 ? 21.827 1.461 -21.898 1.00 46.56 98 ASP A N 1
ATOM 786 C CA . ASP A 1 98 ? 22.396 1.191 -23.214 1.00 46.56 98 ASP A CA 1
ATOM 787 C C . ASP A 1 98 ? 21.335 1.227 -24.330 1.00 46.56 98 ASP A C 1
ATOM 789 O O . ASP A 1 98 ? 20.950 0.194 -24.854 1.00 46.56 98 ASP A O 1
ATOM 793 N N . SER A 1 99 ? 20.864 2.420 -24.708 1.00 41.94 99 SER A N 1
ATOM 794 C CA . SER A 1 99 ? 20.190 2.812 -25.978 1.00 41.94 99 SER A CA 1
ATOM 795 C C . SER A 1 99 ? 19.101 1.941 -26.658 1.00 41.94 99 SER A C 1
ATOM 797 O O . SER A 1 99 ? 18.514 2.411 -27.631 1.00 41.94 99 SER A O 1
ATOM 799 N N . ASN A 1 100 ? 18.728 0.759 -26.166 1.00 42.56 100 ASN A N 1
ATOM 800 C CA . ASN A 1 100 ? 17.647 -0.058 -26.711 1.00 42.56 100 ASN A CA 1
ATOM 801 C C . ASN A 1 100 ? 16.489 -0.130 -25.716 1.00 42.56 100 ASN A C 1
ATOM 803 O O . ASN A 1 100 ? 16.601 -0.602 -24.587 1.00 42.56 100 ASN A O 1
ATOM 807 N N . THR A 1 101 ? 15.348 0.404 -26.144 1.00 42.09 101 THR A N 1
ATOM 808 C CA . THR A 1 101 ? 14.114 0.380 -25.360 1.00 42.09 101 THR A CA 1
ATOM 809 C C . THR A 1 101 ? 13.456 -0.981 -25.550 1.00 42.09 101 THR A C 1
ATOM 811 O O . THR A 1 101 ? 12.778 -1.214 -26.548 1.00 42.09 101 THR A O 1
ATOM 814 N N . ASP A 1 102 ? 13.657 -1.888 -24.598 1.00 46.03 102 ASP A N 1
ATOM 815 C CA . ASP A 1 102 ? 12.984 -3.186 -24.591 1.00 46.03 102 ASP A CA 1
ATOM 816 C C . ASP A 1 102 ? 11.520 -3.013 -24.149 1.00 46.03 102 ASP A C 1
ATOM 818 O O . ASP A 1 102 ? 11.172 -3.134 -22.977 1.00 46.03 102 ASP A O 1
ATOM 822 N N . ASN A 1 103 ? 10.625 -2.730 -25.095 1.00 44.00 103 ASN A N 1
ATOM 823 C CA . ASN A 1 103 ? 9.184 -2.762 -24.845 1.00 44.00 103 ASN A CA 1
ATOM 824 C C . ASN A 1 103 ? 8.709 -4.224 -24.775 1.00 44.00 103 ASN A C 1
ATOM 826 O O . ASN A 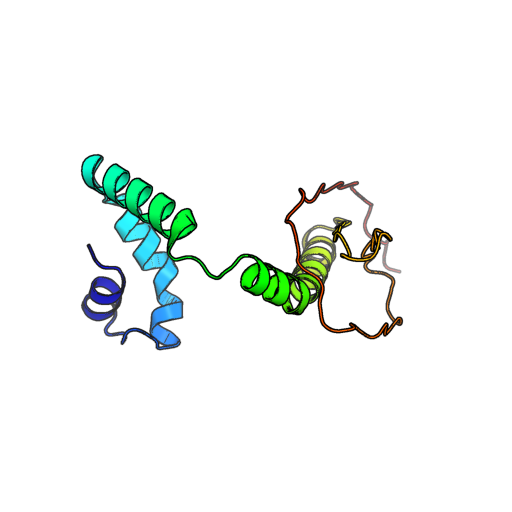1 103 ? 8.621 -4.893 -25.805 1.00 44.00 103 ASN A O 1
ATOM 830 N N . LYS A 1 104 ? 8.376 -4.737 -23.580 1.00 51.12 104 LYS A N 1
ATOM 831 C CA . LYS A 1 104 ? 7.740 -6.063 -23.438 1.00 51.12 104 LYS A CA 1
ATOM 832 C C . LYS A 1 104 ? 6.234 -5.929 -23.217 1.00 51.12 104 LYS A C 1
ATOM 834 O O . LYS A 1 104 ? 5.775 -5.336 -22.241 1.00 51.12 104 LYS A O 1
ATOM 839 N N . CYS A 1 105 ? 5.466 -6.552 -24.108 1.00 44.25 105 CYS A N 1
ATOM 840 C CA . CYS A 1 105 ? 4.025 -6.737 -23.965 1.00 44.25 105 CYS A CA 1
ATOM 841 C C . CYS A 1 105 ? 3.753 -8.079 -23.281 1.00 44.25 105 CYS A C 1
ATOM 843 O O . CYS A 1 105 ? 4.105 -9.131 -23.817 1.00 44.25 105 CYS A O 1
ATOM 845 N N . TYR A 1 106 ? 3.107 -8.063 -22.114 1.00 50.88 106 TYR A N 1
ATOM 846 C CA . TYR A 1 106 ? 2.687 -9.294 -21.449 1.00 50.88 106 TYR A CA 1
ATOM 847 C C . TYR A 1 106 ? 1.304 -9.711 -21.951 1.00 50.88 106 TYR A C 1
ATOM 849 O O . TYR A 1 106 ? 0.292 -9.121 -21.575 1.00 50.88 106 TYR A O 1
ATOM 857 N N . TYR A 1 107 ? 1.272 -10.745 -22.795 1.00 44.16 107 TYR A N 1
ATOM 858 C CA . TYR A 1 107 ? 0.046 -11.450 -23.166 1.00 44.16 107 TYR A CA 1
ATOM 859 C C . TYR A 1 107 ? -0.163 -12.657 -22.239 1.00 44.16 107 TYR A C 1
ATOM 861 O O . TYR A 1 107 ? 0.787 -13.415 -22.023 1.00 44.16 107 TYR A O 1
ATOM 869 N N . PRO A 1 108 ? -1.391 -12.917 -21.751 1.00 38.66 108 PRO A N 1
ATOM 870 C CA . PRO A 1 108 ? -1.702 -14.116 -20.968 1.00 38.66 108 PRO A CA 1
ATOM 871 C C . PRO A 1 108 ? -1.375 -15.446 -21.673 1.00 38.66 108 PRO A C 1
ATOM 873 O O . PRO A 1 108 ? -1.276 -16.471 -21.004 1.00 38.66 108 PRO A O 1
ATOM 876 N N . SER A 1 109 ? -1.197 -15.449 -23.001 1.00 40.53 109 SER A N 1
ATOM 877 C CA . SER A 1 109 ? -0.893 -16.649 -23.792 1.00 40.53 109 SER A CA 1
ATOM 878 C C . SER A 1 109 ? 0.593 -17.012 -23.881 1.00 40.53 109 SER A C 1
ATOM 880 O O . SER A 1 109 ? 0.906 -18.106 -24.344 1.00 40.53 109 SER A O 1
ATOM 882 N N . GLN A 1 110 ? 1.526 -16.161 -23.438 1.00 44.59 110 GLN A N 1
ATOM 883 C CA . GLN A 1 110 ? 2.956 -16.481 -23.517 1.00 44.59 110 GLN A CA 1
ATOM 884 C C . GLN A 1 110 ? 3.430 -17.221 -22.261 1.00 44.59 110 GLN A C 1
ATOM 886 O O . GLN A 1 110 ? 4.130 -16.685 -21.403 1.00 44.59 110 GLN A O 1
ATOM 891 N N . GLN A 1 111 ? 3.046 -18.495 -22.158 1.00 45.88 111 GLN A N 1
ATOM 892 C CA . GLN A 1 111 ? 3.882 -19.476 -21.473 1.00 45.88 111 GLN A CA 1
ATOM 893 C C . GLN A 1 111 ? 5.108 -19.754 -22.353 1.00 45.88 111 GLN A C 1
ATOM 895 O O . GLN A 1 111 ? 4.970 -19.988 -23.551 1.00 45.88 111 GLN A O 1
ATOM 900 N N . SER A 1 112 ? 6.282 -19.829 -21.724 1.00 40.81 112 SER A N 1
ATOM 901 C CA . SER A 1 112 ? 7.577 -20.257 -22.295 1.00 40.81 112 SER A CA 1
ATOM 902 C C . SER A 1 112 ? 8.399 -19.154 -22.971 1.00 40.81 112 SER A C 1
ATOM 904 O O . SER A 1 112 ? 8.349 -18.940 -24.175 1.00 40.81 112 SER A O 1
ATOM 906 N N . GLY A 1 113 ? 9.237 -18.493 -22.175 1.00 29.77 113 GLY A N 1
ATOM 907 C CA . GLY A 1 113 ? 10.272 -17.593 -22.671 1.00 29.77 113 GLY A CA 1
ATOM 908 C C . GLY A 1 113 ? 11.130 -17.070 -21.529 1.00 29.77 113 GLY A C 1
ATOM 909 O O . GLY A 1 113 ? 11.063 -15.893 -21.184 1.00 29.77 113 GLY A O 1
ATOM 910 N N . THR A 1 114 ? 11.904 -17.948 -20.889 1.00 42.09 114 THR A N 1
ATOM 911 C CA . THR A 1 114 ? 12.954 -17.541 -19.947 1.00 42.09 114 THR A CA 1
ATOM 912 C C . THR A 1 114 ? 13.992 -16.708 -20.698 1.00 42.09 114 THR A C 1
ATOM 914 O O . THR A 1 114 ? 14.798 -17.262 -21.441 1.00 42.09 114 THR A O 1
ATOM 917 N N . SER A 1 115 ? 13.991 -15.388 -20.513 1.00 38.53 115 SER A N 1
ATOM 918 C CA . SER A 1 115 ? 15.142 -14.548 -20.859 1.00 38.53 115 SER A CA 1
ATOM 919 C C . SER A 1 115 ? 15.772 -14.018 -19.575 1.00 38.53 115 SER A C 1
ATOM 921 O O . SER A 1 115 ? 15.099 -13.412 -18.740 1.00 38.53 115 SER A O 1
ATOM 923 N N . ASN A 1 116 ? 17.057 -14.342 -19.414 1.00 38.28 116 ASN A N 1
ATOM 924 C CA . ASN A 1 116 ? 17.943 -13.899 -18.342 1.00 38.28 116 ASN A CA 1
ATOM 925 C C . ASN A 1 116 ? 17.800 -12.390 -18.093 1.00 38.28 116 ASN A C 1
ATOM 927 O O . ASN A 1 116 ? 17.839 -11.598 -19.030 1.00 38.28 116 ASN A O 1
ATOM 931 N N . LEU A 1 117 ? 17.640 -12.008 -16.825 1.00 40.38 117 LEU A N 1
ATOM 932 C CA . LEU A 1 117 ? 17.664 -10.617 -16.378 1.00 40.38 117 LEU A CA 1
ATOM 933 C C . LEU A 1 117 ? 19.089 -10.285 -15.932 1.00 40.38 117 LEU A C 1
ATOM 935 O O . LEU A 1 117 ? 19.518 -10.681 -14.849 1.00 40.38 117 LEU A O 1
ATOM 939 N N . ASN A 1 118 ? 19.826 -9.586 -16.788 1.00 37.69 118 ASN A N 1
ATOM 940 C CA . ASN A 1 118 ? 21.158 -9.070 -16.498 1.00 37.69 118 ASN A CA 1
ATOM 941 C C . ASN A 1 118 ? 21.019 -7.898 -15.510 1.00 37.69 118 ASN A C 1
ATOM 943 O O . ASN A 1 118 ? 20.116 -7.068 -15.629 1.00 37.69 118 ASN A O 1
ATOM 947 N N . ASN A 1 119 ? 21.916 -7.843 -14.529 1.00 39.84 119 ASN A N 1
ATOM 948 C CA . ASN A 1 119 ? 21.899 -6.878 -13.432 1.00 39.84 119 ASN A CA 1
ATOM 949 C C . ASN A 1 119 ? 22.175 -5.447 -13.929 1.00 39.84 119 ASN A C 1
ATOM 951 O O . ASN A 1 119 ? 23.229 -5.222 -14.513 1.00 39.84 119 ASN A O 1
ATOM 955 N N . GLY A 1 120 ? 21.282 -4.487 -13.639 1.00 38.41 120 GLY A N 1
ATOM 956 C CA . GLY A 1 120 ? 21.614 -3.053 -13.738 1.00 38.41 120 GLY A CA 1
ATOM 957 C C . GLY A 1 120 ? 20.543 -2.069 -14.232 1.00 38.41 120 GLY A C 1
ATOM 958 O O . GLY A 1 120 ? 20.850 -0.894 -14.342 1.00 38.41 120 GLY A O 1
ATOM 959 N N . SER A 1 121 ? 19.301 -2.467 -14.539 1.00 42.69 121 SER A N 1
ATOM 960 C CA . SER A 1 121 ? 18.326 -1.516 -15.118 1.00 42.69 121 SER A CA 1
ATOM 961 C C . SER A 1 121 ? 17.526 -0.723 -14.068 1.00 42.69 121 SER A C 1
ATOM 963 O O . SER A 1 121 ? 16.882 -1.301 -13.186 1.00 42.69 121 SER A O 1
ATOM 965 N N . VAL A 1 122 ? 17.541 0.610 -14.198 1.00 38.66 122 VAL A N 1
ATOM 966 C CA . VAL A 1 122 ? 16.743 1.566 -13.413 1.00 38.66 122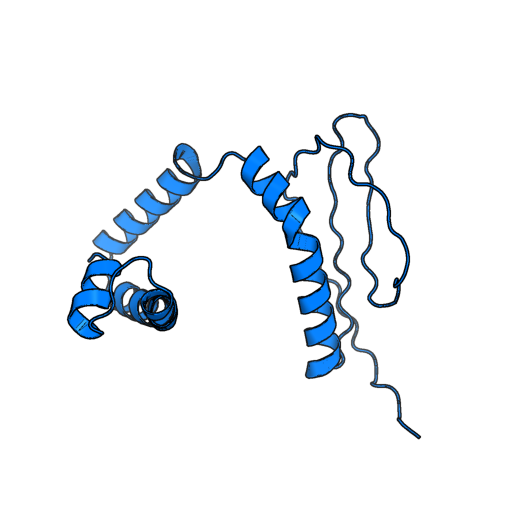 VAL A CA 1
ATOM 967 C C . VAL A 1 122 ? 15.390 1.808 -14.095 1.00 38.66 122 VAL A C 1
ATOM 969 O O . VAL A 1 122 ? 15.295 2.159 -15.266 1.00 38.66 122 VAL A O 1
ATOM 972 N N . MET A 1 123 ? 14.311 1.628 -13.340 1.00 41.12 123 MET A N 1
ATOM 973 C CA . MET A 1 123 ? 12.932 1.846 -13.769 1.00 41.12 123 MET A CA 1
ATOM 974 C C . MET A 1 123 ? 12.568 3.310 -13.549 1.00 41.12 123 MET A C 1
ATOM 976 O O . MET A 1 123 ? 12.477 3.773 -12.412 1.00 41.12 123 MET A O 1
ATOM 980 N N . HIS A 1 124 ? 12.269 4.011 -14.634 1.00 41.69 124 HIS A N 1
ATOM 981 C CA . HIS A 1 124 ? 11.454 5.213 -14.571 1.00 41.69 124 HIS A CA 1
ATOM 982 C C . HIS A 1 124 ? 10.010 4.794 -14.821 1.00 41.69 124 HIS A C 1
ATOM 984 O O . HIS A 1 124 ? 9.699 4.184 -15.840 1.00 41.69 124 HIS A O 1
ATOM 990 N N . GLN A 1 125 ? 9.138 5.050 -13.850 1.00 36.91 125 GLN A N 1
ATOM 991 C CA . GLN A 1 125 ? 7.723 4.726 -13.955 1.00 36.91 125 GLN A CA 1
ATOM 992 C C . GLN A 1 125 ? 7.109 5.646 -15.020 1.00 36.91 125 GLN A C 1
ATOM 994 O O . GLN A 1 125 ? 6.871 6.823 -14.768 1.00 36.91 125 GLN A O 1
ATOM 999 N N . THR A 1 126 ? 6.910 5.140 -16.235 1.00 36.53 126 THR A N 1
ATOM 1000 C CA . THR A 1 126 ? 6.126 5.828 -17.264 1.00 36.53 126 THR A CA 1
ATOM 1001 C C . THR A 1 126 ? 4.797 5.099 -17.401 1.00 36.53 126 THR A C 1
ATOM 1003 O O . THR A 1 126 ? 4.752 3.876 -17.506 1.00 36.53 126 THR A O 1
ATOM 1006 N N . SER A 1 127 ? 3.730 5.880 -17.284 1.00 39.03 127 SER A N 1
ATOM 1007 C CA . SER A 1 127 ? 2.309 5.543 -17.250 1.00 39.03 127 SER A CA 1
ATOM 1008 C C . SER A 1 127 ? 1.918 4.225 -17.932 1.00 39.03 127 SER A C 1
ATOM 1010 O O . SER A 1 127 ? 2.131 4.039 -19.128 1.00 39.03 127 SER A O 1
ATOM 1012 N N . ALA A 1 128 ? 1.267 3.334 -17.179 1.00 36.34 128 ALA A N 1
ATOM 1013 C CA . ALA A 1 128 ? 0.621 2.150 -17.732 1.00 36.34 128 ALA A CA 1
ATOM 1014 C C . ALA A 1 128 ? -0.684 2.562 -18.431 1.00 36.34 128 ALA A C 1
ATOM 1016 O O . ALA A 1 128 ? -1.645 2.959 -17.774 1.00 36.34 128 ALA A O 1
ATOM 1017 N N . ALA A 1 129 ? -0.732 2.466 -19.759 1.00 35.69 129 ALA A N 1
ATOM 1018 C CA . ALA A 1 129 ? -1.982 2.574 -20.502 1.00 35.69 129 ALA A CA 1
ATOM 1019 C C . ALA A 1 129 ? -2.687 1.212 -20.482 1.00 35.69 129 ALA A C 1
ATOM 1021 O O . ALA A 1 129 ? -2.142 0.213 -20.951 1.00 35.69 129 ALA A O 1
ATOM 1022 N N . THR A 1 130 ? -3.889 1.167 -19.912 1.00 38.16 130 THR A N 1
ATOM 1023 C CA . THR A 1 130 ? -4.762 -0.011 -19.936 1.00 38.16 130 THR A CA 1
ATOM 1024 C C . THR A 1 130 ? -5.754 0.167 -21.080 1.00 38.16 130 THR A C 1
ATOM 1026 O O . THR A 1 130 ? -6.488 1.149 -21.106 1.00 38.16 130 THR A O 1
ATOM 1029 N N . SER A 1 131 ? -5.767 -0.760 -22.035 1.00 43.31 131 SER A N 1
ATOM 1030 C CA . SER A 1 131 ? -6.828 -0.851 -23.041 1.00 43.31 131 SER A CA 1
ATOM 1031 C C . SER A 1 131 ? -7.602 -2.134 -22.787 1.00 43.31 131 SER A C 1
ATOM 1033 O O . SER A 1 131 ? -7.008 -3.212 -22.715 1.00 43.31 131 SER A O 1
ATOM 1035 N N . SER A 1 132 ? -8.912 -2.001 -22.609 1.00 49.16 132 SER A N 1
ATOM 1036 C CA . SER A 1 132 ? -9.821 -3.103 -22.310 1.00 49.16 132 SER A CA 1
ATOM 1037 C C . SER A 1 132 ? -10.823 -3.197 -23.448 1.00 49.16 132 SER A C 1
ATOM 1039 O O . SER A 1 132 ? -11.610 -2.275 -23.655 1.00 49.16 132 SER A O 1
ATOM 1041 N N . THR A 1 133 ? -10.813 -4.304 -24.184 1.00 45.97 133 THR A N 1
ATOM 1042 C CA . THR A 1 133 ? -11.909 -4.641 -25.099 1.00 45.97 133 THR A CA 1
ATOM 1043 C C . THR A 1 133 ? -12.709 -5.779 -24.468 1.00 45.97 133 THR A C 1
ATOM 1045 O O . THR A 1 133 ? -12.111 -6.767 -24.031 1.00 45.97 133 THR A O 1
ATOM 1048 N N . PRO A 1 134 ? -14.040 -5.649 -24.330 1.00 42.00 134 PRO A N 1
ATOM 1049 C CA . PRO A 1 134 ? -14.880 -6.770 -23.936 1.00 42.00 134 PRO A CA 1
ATOM 1050 C C . PRO A 1 134 ? -14.749 -7.867 -24.990 1.00 42.00 134 PRO A C 1
ATOM 1052 O O . PRO A 1 134 ? -14.874 -7.591 -26.183 1.00 42.00 134 PRO A O 1
ATOM 1055 N N . VAL A 1 135 ? -14.493 -9.097 -24.559 1.00 54.25 135 VAL A N 1
ATOM 1056 C CA . VAL A 1 135 ? -14.497 -10.264 -25.442 1.00 54.25 135 VAL A CA 1
ATOM 1057 C C . VAL A 1 135 ? -15.507 -11.247 -24.880 1.00 54.25 135 VAL A C 1
ATOM 1059 O O . VAL A 1 135 ? -15.517 -11.494 -23.673 1.00 54.25 135 VAL A O 1
ATOM 1062 N N . ASP A 1 136 ? -16.364 -11.791 -25.741 1.00 50.53 136 ASP A N 1
ATOM 1063 C CA . ASP A 1 136 ? -17.329 -12.802 -25.325 1.00 50.53 136 ASP A CA 1
ATOM 1064 C C . ASP A 1 136 ? -16.597 -14.029 -24.754 1.00 50.53 136 ASP A C 1
ATOM 1066 O O . ASP A 1 136 ? -15.611 -14.496 -25.341 1.00 50.53 136 ASP A O 1
ATOM 1070 N N . PRO A 1 137 ? -17.050 -14.576 -23.612 1.00 49.31 137 PRO A N 1
ATOM 1071 C CA . PRO A 1 137 ? -16.430 -15.756 -23.033 1.00 49.31 137 PRO A CA 1
ATOM 1072 C C . PRO A 1 137 ? -16.545 -16.957 -23.992 1.00 49.31 137 PRO A C 1
ATOM 1074 O O . PRO A 1 137 ? -17.559 -17.102 -24.686 1.00 49.31 137 PRO A O 1
ATOM 1077 N N . PRO A 1 138 ? -15.542 -17.859 -24.031 1.00 46.59 138 PRO A N 1
ATOM 1078 C CA . PRO A 1 138 ? -15.606 -19.056 -24.859 1.00 46.59 138 PRO A CA 1
ATOM 1079 C C . PRO A 1 138 ? -16.823 -19.901 -24.473 1.00 46.59 138 PRO A C 1
ATOM 1081 O O . PRO A 1 138 ? -16.965 -20.294 -23.315 1.00 46.59 138 PRO A O 1
ATOM 1084 N N . LYS A 1 139 ? -17.692 -20.210 -25.443 1.00 45.72 139 LYS A N 1
ATOM 1085 C CA . LYS A 1 139 ? -18.763 -21.194 -25.253 1.00 45.72 139 LYS A CA 1
ATOM 1086 C C . LYS A 1 139 ? -18.119 -22.561 -25.026 1.00 45.72 139 LYS A C 1
ATOM 1088 O O . LYS A 1 139 ? -17.593 -23.161 -25.960 1.00 45.72 139 LYS A O 1
ATOM 1093 N N . THR A 1 140 ? -18.138 -23.033 -23.787 1.00 54.69 140 THR A N 1
ATOM 1094 C CA . THR A 1 140 ? -17.776 -24.406 -23.438 1.00 54.69 140 THR A CA 1
ATOM 1095 C C . THR A 1 140 ? -18.771 -25.375 -24.082 1.00 54.69 140 THR A C 1
ATOM 1097 O O . THR A 1 140 ? -19.984 -25.212 -23.941 1.00 54.69 140 THR A O 1
ATOM 1100 N N . ARG A 1 141 ? -18.245 -26.359 -24.818 1.00 40.72 141 ARG A N 1
ATOM 1101 C CA . ARG A 1 141 ? -18.951 -27.562 -25.272 1.00 40.72 141 ARG A CA 1
ATOM 1102 C C . ARG A 1 141 ? -18.465 -28.744 -24.450 1.00 40.72 141 ARG A C 1
ATOM 1104 O O . ARG A 1 141 ? -17.252 -28.751 -24.141 1.00 40.72 141 ARG A O 1
#

Secondary structure (DSSP, 8-state):
--HHHHHHHHH-PPTTSHHHHHHHHHHHHHHHHT--HHHHHHHHHHHHHIIIIISPPHHHHHHHHHHHHHHHHHHHHHHHHHHH-EEEEEEE----SSS----EEE-TT---------S-PPPP-----EEEEE-PPP---

Foldseek 3Di:
DDLQVCLCVVPVDHPPDPSSVVCSVVSVVVVVVPDDPVRVVVVVVVVVCCVPPVDDPQQVVQVCCVVCVVVVVLVVQVCCCVVPVKHKKWWFWFDDPPPDIPTDIDGNPDDDDDDDDDPDTGGDDDDTDIDIDRDDDDDDD